Protein AF-A0A6B2XKG4-F1 (afdb_monomer)

Foldseek 3Di:
DPDDLVNDDPLRVLVVVVCVQPVVVDLEGEEEASCPPHDPVSSVVSQVVLVVNVVVNRHYHYDHPDLVSCLSRPQKDFDDDPNDGPDIDGSVVVVVVCVVVPVCPDDDDDDDPPPDCPVVQVVVVVVVDDPPPDDDDDDDD

Nearest PDB structures (foldseek):
  4p33-assembly1_A  TM=8.852E-01  e=6.443E-07  Escherichia coli K-12
  1vpl-assembly1_A-2  TM=9.707E-01  e=9.120E-06  Thermotoga maritima MSB8
  5x40-assembly1_B  TM=6.858E-01  e=2.444E-07  Rhodobacter capsulatus
  7nnu-assembly1_B  TM=7.384E-01  e=8.901E-07  Lactobacillus delbrueckii subsp. bulgaricus ATCC 11842 = JCM 1002
  8dne-assembly1_C  TM=7.234E-01  e=3.544E-05  Aquifex aeolicus VF5

pLDDT: mean 78.23, std 16.26, range [31.75, 95.81]

Radius of gyration: 22.34 Å; Cα contacts (8 Å, |Δi|>4): 92; chains: 1; bounding box: 54×32×61 Å

Structure (mmCIF, N/CA/C/O backbone):
data_AF-A0A6B2XKG4-F1
#
_entry.id   AF-A0A6B2XKG4-F1
#
loop_
_atom_site.group_PDB
_atom_site.id
_atom_site.type_symbol
_atom_site.label_atom_id
_atom_site.label_alt_id
_atom_site.label_comp_id
_atom_site.label_asym_id
_atom_site.label_entity_id
_atom_site.label_seq_id
_atom_site.pdbx_PDB_ins_code
_atom_site.Cartn_x
_atom_site.Cartn_y
_atom_site.Cartn_z
_atom_site.occupancy
_atom_site.B_iso_or_equiv
_atom_site.auth_seq_id
_atom_site.auth_comp_id
_atom_site.auth_asym_id
_atom_site.auth_atom_id
_atom_site.pdbx_PDB_model_num
ATOM 1 N N . ALA A 1 1 ? -6.536 6.468 30.183 1.00 60.00 1 ALA A N 1
ATOM 2 C CA . ALA A 1 1 ? -5.576 7.458 29.639 1.00 60.00 1 ALA A CA 1
ATOM 3 C C . ALA A 1 1 ? -6.348 8.606 28.973 1.00 60.00 1 ALA A C 1
ATOM 5 O O . ALA A 1 1 ? -7.325 8.313 28.302 1.00 60.00 1 ALA A O 1
ATOM 6 N N . ARG A 1 2 ? -5.979 9.888 29.172 1.00 76.25 2 ARG A N 1
ATOM 7 C CA . ARG A 1 2 ? -6.662 11.081 28.588 1.00 76.25 2 ARG A CA 1
ATOM 8 C C . ARG A 1 2 ? -5.820 11.788 27.507 1.00 76.25 2 ARG A C 1
ATOM 10 O O . ARG A 1 2 ? -5.858 13.011 27.379 1.00 76.25 2 ARG A O 1
ATOM 17 N N . THR A 1 3 ? -5.012 11.040 26.760 1.00 80.25 3 THR A N 1
ATOM 18 C CA . THR A 1 3 ? -4.190 11.608 25.682 1.00 80.25 3 THR A CA 1
ATOM 19 C C . THR A 1 3 ? -5.071 11.916 24.477 1.00 80.25 3 THR A C 1
ATOM 21 O O . THR A 1 3 ? -5.738 11.032 23.952 1.00 80.25 3 THR A O 1
ATOM 24 N N . THR A 1 4 ? -5.095 13.176 24.046 1.00 86.38 4 THR A N 1
ATOM 25 C CA . THR A 1 4 ? -5.837 13.601 22.855 1.00 86.38 4 THR A CA 1
ATOM 26 C C . THR A 1 4 ? -5.051 13.265 21.587 1.00 86.38 4 THR A C 1
ATOM 28 O O . THR A 1 4 ? -3.823 13.293 21.598 1.00 86.38 4 THR A O 1
ATOM 31 N N . VAL A 1 5 ? -5.740 13.008 20.468 1.00 83.31 5 VAL A N 1
ATOM 32 C CA . VAL A 1 5 ? -5.111 12.653 19.173 1.00 83.31 5 VAL A CA 1
ATOM 33 C C . VAL A 1 5 ? -4.064 13.688 18.729 1.00 83.31 5 VAL A C 1
ATOM 35 O O . VAL A 1 5 ? -3.013 13.340 18.196 1.00 83.31 5 VAL A O 1
ATOM 38 N N . ARG A 1 6 ? -4.294 14.973 19.033 1.00 84.31 6 ARG A N 1
ATOM 39 C CA . ARG A 1 6 ? -3.342 16.069 18.772 1.00 84.31 6 ARG A CA 1
ATOM 40 C C . ARG A 1 6 ? -1.982 15.894 19.457 1.00 84.31 6 ARG A C 1
ATOM 42 O O . ARG A 1 6 ? -0.998 16.429 18.965 1.00 84.31 6 ARG A O 1
ATOM 49 N N . ARG A 1 7 ? -1.923 15.170 20.577 1.00 88.19 7 ARG A N 1
ATOM 50 C CA . ARG A 1 7 ? -0.703 14.941 21.369 1.00 88.19 7 ARG A CA 1
ATOM 51 C C . ARG A 1 7 ? 0.057 13.672 20.984 1.00 88.19 7 ARG A C 1
ATOM 53 O O . ARG A 1 7 ? 1.102 13.408 21.566 1.00 88.19 7 ARG A O 1
ATOM 60 N N . LEU A 1 8 ? -0.468 12.885 20.051 1.00 84.06 8 LEU A N 1
ATOM 61 C CA . LEU A 1 8 ? 0.208 11.696 19.543 1.00 84.06 8 LEU A CA 1
ATOM 62 C C . LEU A 1 8 ? 1.372 12.091 18.615 1.00 84.06 8 LEU A C 1
ATOM 64 O O . LEU A 1 8 ? 1.350 13.164 18.013 1.00 84.06 8 LEU A O 1
ATOM 68 N N . SER A 1 9 ? 2.394 11.248 18.479 1.00 81.44 9 SER A N 1
ATOM 69 C CA . SER A 1 9 ? 3.378 11.387 17.395 1.00 81.44 9 SER A CA 1
ATOM 70 C C . SER A 1 9 ? 2.728 11.109 16.030 1.00 81.44 9 SER A C 1
ATOM 72 O O . SER A 1 9 ? 1.609 10.597 15.968 1.00 81.44 9 SER A O 1
ATOM 74 N N . GLY A 1 10 ? 3.415 11.425 14.925 1.00 75.75 10 GLY A N 1
ATOM 75 C CA . GLY A 1 10 ? 2.938 11.085 13.574 1.00 75.75 10 GLY A CA 1
ATOM 76 C C . GLY A 1 10 ? 2.596 9.598 13.448 1.00 75.75 10 GLY A C 1
ATOM 77 O O . GLY A 1 10 ? 1.447 9.253 13.188 1.00 75.75 10 GLY A O 1
ATOM 78 N N . GLY A 1 11 ? 3.545 8.721 13.792 1.00 72.50 11 GLY A N 1
ATOM 79 C CA . GLY A 1 11 ? 3.323 7.272 13.766 1.00 72.50 11 GLY A CA 1
ATOM 80 C C . GLY A 1 11 ? 2.241 6.776 14.734 1.00 72.50 11 GLY A C 1
ATOM 81 O O . GLY A 1 11 ? 1.529 5.828 14.423 1.00 72.50 11 GLY A O 1
ATOM 82 N N . GLN A 1 12 ? 2.047 7.422 15.891 1.00 81.31 12 GLN A N 1
ATOM 83 C CA . GLN A 1 12 ? 0.942 7.073 16.795 1.00 81.31 12 GLN A CA 1
ATOM 84 C C . GLN A 1 12 ? -0.429 7.468 16.230 1.00 81.31 12 GLN A C 1
ATOM 86 O O . GLN A 1 12 ? -1.387 6.718 16.404 1.00 81.31 12 GLN A O 1
ATOM 91 N N . ARG A 1 13 ? -0.538 8.624 15.559 1.00 81.00 13 ARG A N 1
ATOM 92 C CA . ARG A 1 13 ? -1.770 9.014 14.853 1.00 81.00 13 ARG A CA 1
ATOM 93 C C . ARG A 1 13 ? -2.080 8.047 13.719 1.00 81.00 13 ARG A C 1
ATOM 95 O O . ARG A 1 13 ? -3.230 7.649 13.599 1.00 81.00 13 ARG A O 1
ATOM 102 N N . GLN A 1 14 ? -1.062 7.634 12.966 1.00 73.44 14 GLN A N 1
ATOM 103 C CA . GLN A 1 14 ? -1.212 6.675 11.873 1.00 73.44 14 GLN A CA 1
ATOM 104 C C . GLN A 1 14 ? -1.707 5.318 12.381 1.00 73.44 14 GLN A C 1
ATOM 106 O O . GLN A 1 14 ? -2.712 4.810 11.898 1.00 73.44 14 GLN A O 1
ATOM 111 N N . ARG A 1 15 ? -1.077 4.769 13.431 1.00 76.38 15 ARG A N 1
ATOM 112 C CA . ARG A 1 15 ? -1.535 3.517 14.056 1.00 76.38 15 ARG A CA 1
ATOM 113 C C . ARG A 1 15 ? -2.960 3.618 14.587 1.00 76.38 15 ARG A C 1
ATOM 115 O O . ARG A 1 15 ? -3.713 2.663 14.466 1.00 76.38 15 ARG A O 1
ATOM 122 N N . LEU A 1 16 ? -3.344 4.762 15.157 1.00 84.19 16 LEU A N 1
ATOM 123 C CA . LEU A 1 16 ? -4.722 4.987 15.593 1.00 84.19 16 LEU A CA 1
ATOM 124 C C . LEU A 1 16 ? -5.696 5.054 14.408 1.00 84.19 16 LEU A C 1
ATOM 126 O O . LEU A 1 16 ? -6.784 4.496 14.504 1.00 84.19 16 LEU A O 1
ATOM 130 N N . ALA A 1 17 ? -5.323 5.723 13.316 1.00 80.69 17 ALA A N 1
ATOM 131 C CA . ALA A 1 17 ? -6.137 5.802 12.105 1.00 80.69 17 ALA A CA 1
ATOM 132 C C . ALA A 1 17 ? -6.337 4.415 11.481 1.00 80.69 17 ALA A C 1
ATOM 134 O O . ALA A 1 17 ? -7.465 4.041 11.174 1.00 80.69 17 ALA A O 1
ATOM 135 N N . LEU A 1 18 ? -5.269 3.621 11.393 1.00 76.56 18 LEU A N 1
ATOM 136 C CA . LEU A 1 18 ? -5.330 2.253 10.889 1.00 76.56 18 LEU A CA 1
ATOM 137 C C . LEU A 1 18 ? -6.139 1.347 11.825 1.00 76.56 18 LEU A C 1
ATOM 139 O O . LEU A 1 18 ? -7.039 0.658 11.362 1.00 76.56 18 LEU A O 1
ATOM 143 N N . ALA A 1 19 ? -5.930 1.435 13.144 1.00 82.25 19 ALA A N 1
ATOM 144 C CA . ALA A 1 19 ? -6.755 0.735 14.131 1.00 82.25 19 ALA A CA 1
ATOM 145 C C . ALA A 1 19 ? -8.246 1.090 13.991 1.00 82.25 19 ALA A C 1
ATOM 147 O O . ALA A 1 19 ? -9.104 0.216 14.079 1.00 82.25 19 ALA A O 1
ATOM 148 N N . ALA A 1 20 ? -8.564 2.362 13.738 1.00 84.56 20 ALA A N 1
ATOM 149 C CA . ALA A 1 20 ? -9.933 2.804 13.498 1.00 84.56 20 ALA A CA 1
ATOM 150 C C . ALA A 1 20 ? -10.506 2.266 12.176 1.00 84.56 20 ALA A C 1
ATOM 152 O O . ALA A 1 20 ? -11.694 1.964 12.125 1.00 84.56 20 ALA A O 1
ATOM 153 N N . ALA A 1 21 ? -9.682 2.109 11.136 1.00 79.00 21 ALA A N 1
ATOM 154 C CA . ALA A 1 21 ? -10.098 1.515 9.866 1.00 79.00 21 ALA A CA 1
ATOM 155 C C . ALA A 1 21 ? -10.419 0.014 9.999 1.00 79.00 21 ALA A C 1
ATOM 157 O O . ALA A 1 21 ? -11.322 -0.478 9.329 1.00 79.00 21 ALA A O 1
ATOM 158 N N . ILE A 1 22 ? -9.728 -0.702 10.892 1.00 79.44 22 ILE A N 1
ATOM 159 C CA . ILE A 1 22 ? -9.827 -2.170 11.007 1.00 79.44 22 ILE A CA 1
ATOM 160 C C . ILE A 1 22 ? -10.692 -2.657 12.174 1.00 79.44 22 ILE A C 1
ATOM 162 O O . ILE A 1 22 ? -11.067 -3.826 12.202 1.00 79.44 22 ILE A O 1
ATOM 166 N N . VAL A 1 23 ? -11.057 -1.789 13.127 1.00 85.31 23 VAL A N 1
ATOM 167 C CA . VAL A 1 23 ? -11.835 -2.173 14.327 1.00 85.31 23 VAL A CA 1
ATOM 168 C C . VAL A 1 23 ? -13.165 -2.860 13.990 1.00 85.31 23 VAL A C 1
ATOM 170 O O . VAL A 1 23 ? -13.651 -3.684 14.760 1.00 85.31 23 VAL A O 1
ATOM 173 N N . GLY A 1 24 ? -13.744 -2.544 12.829 1.00 84.94 24 GLY A N 1
ATOM 174 C CA . GLY A 1 24 ? -14.980 -3.148 12.333 1.00 84.94 24 GLY A CA 1
ATOM 175 C C . GLY A 1 24 ? -14.816 -4.528 11.692 1.00 84.94 24 GLY A C 1
ATOM 176 O O . GLY A 1 24 ? -15.815 -5.076 11.243 1.00 84.94 24 GLY A O 1
ATOM 177 N N . ARG A 1 25 ? -13.592 -5.076 11.633 1.00 83.50 25 ARG A N 1
ATOM 178 C CA . ARG A 1 25 ? -13.231 -6.293 10.877 1.00 83.50 25 ARG A CA 1
ATOM 179 C C . ARG A 1 25 ? -13.757 -6.253 9.434 1.00 83.50 25 ARG A C 1
ATOM 181 O O . ARG A 1 25 ? -14.552 -7.108 9.047 1.00 83.50 25 ARG A O 1
ATOM 188 N N . PRO A 1 26 ? -13.389 -5.217 8.664 1.00 88.81 26 PRO A N 1
ATOM 189 C CA . PRO A 1 26 ? -13.872 -5.066 7.300 1.00 88.81 26 PRO A CA 1
ATOM 190 C C . PRO A 1 26 ? -13.355 -6.193 6.400 1.00 88.81 26 PRO A C 1
ATOM 192 O O . PRO A 1 26 ? -12.248 -6.688 6.588 1.00 88.81 26 PRO A O 1
ATOM 195 N N . GLU A 1 27 ? -14.135 -6.543 5.380 1.00 92.75 27 GLU A N 1
ATOM 196 C CA . GLU A 1 27 ? -13.689 -7.460 4.323 1.00 92.75 27 GLU A CA 1
ATOM 197 C C . GLU A 1 27 ? -12.661 -6.796 3.395 1.00 92.75 27 GLU A C 1
ATOM 199 O O . GLU A 1 27 ? -11.807 -7.481 2.838 1.00 92.75 27 GLU A O 1
ATOM 204 N N . VAL A 1 28 ? -12.727 -5.464 3.239 1.00 93.75 28 VAL A N 1
ATOM 205 C CA . VAL A 1 28 ? -11.815 -4.674 2.399 1.00 93.75 28 VAL A CA 1
ATOM 206 C C . VAL A 1 28 ? -11.421 -3.362 3.081 1.00 93.75 28 VAL A C 1
ATOM 208 O O . VAL A 1 28 ? -12.275 -2.664 3.631 1.00 93.75 28 VAL A O 1
ATOM 211 N N . VAL A 1 29 ? -10.141 -2.994 3.002 1.00 92.75 29 VAL A N 1
ATOM 212 C CA . VAL A 1 29 ? -9.582 -1.743 3.537 1.00 92.75 29 VAL A CA 1
ATOM 213 C C . VAL A 1 29 ? -8.889 -0.945 2.434 1.00 92.75 29 VAL A C 1
ATOM 215 O O . VAL A 1 29 ? -8.101 -1.490 1.665 1.00 92.75 29 VAL A O 1
ATOM 218 N N . PHE A 1 30 ? -9.158 0.363 2.397 1.00 92.44 30 PHE A N 1
ATOM 219 C CA . PHE A 1 30 ? -8.496 1.321 1.511 1.00 92.44 30 PHE A CA 1
ATOM 220 C C . PHE A 1 30 ? -7.500 2.165 2.306 1.00 92.44 30 PHE A C 1
ATOM 222 O O . PHE A 1 30 ? -7.880 2.799 3.294 1.00 92.44 30 PHE A O 1
ATOM 229 N N . LEU A 1 31 ? -6.242 2.175 1.877 1.00 91.62 31 LEU A N 1
ATOM 230 C CA . LEU A 1 31 ? -5.147 2.890 2.523 1.00 91.62 31 LEU A CA 1
ATOM 231 C C . LEU A 1 31 ? -4.536 3.887 1.544 1.00 91.62 31 LEU A C 1
ATOM 233 O O . LEU A 1 31 ? -3.869 3.489 0.595 1.00 91.62 31 LEU A O 1
ATOM 237 N N . ASP A 1 32 ? -4.760 5.177 1.780 1.00 91.06 32 ASP A N 1
ATOM 238 C CA . ASP A 1 32 ? -4.160 6.224 0.956 1.00 91.06 32 ASP A CA 1
ATOM 239 C C . ASP A 1 32 ? -2.805 6.642 1.536 1.00 91.06 32 ASP A C 1
ATOM 241 O O . ASP A 1 32 ? -2.762 7.220 2.625 1.00 91.06 32 ASP A O 1
ATOM 245 N N . GLU A 1 33 ? -1.712 6.303 0.848 1.00 90.38 33 GLU A N 1
ATOM 246 C CA . GLU A 1 33 ? -0.334 6.657 1.222 1.00 90.38 33 GLU A CA 1
ATOM 247 C C . GLU A 1 33 ? -0.005 6.370 2.709 1.00 90.38 33 GLU A C 1
ATOM 249 O O . GLU A 1 33 ? 0.406 7.262 3.467 1.00 90.38 33 GLU A O 1
ATOM 254 N N . PRO A 1 34 ? -0.192 5.120 3.188 1.00 86.75 34 PRO A N 1
ATOM 255 C CA . PRO A 1 34 ? -0.225 4.817 4.617 1.00 86.75 34 PRO A CA 1
ATOM 256 C C . PRO A 1 34 ? 1.127 4.966 5.324 1.00 86.75 34 PRO A C 1
ATOM 258 O O . PRO A 1 34 ? 1.152 5.022 6.556 1.00 86.75 34 PRO A O 1
ATOM 261 N N . SER A 1 35 ? 2.232 5.032 4.579 1.00 86.75 35 SER A N 1
ATOM 262 C CA . SER A 1 35 ? 3.584 5.212 5.111 1.00 86.75 35 SER A CA 1
ATOM 263 C C . SER A 1 35 ? 4.207 6.586 4.803 1.00 86.75 35 SER A C 1
ATOM 265 O O . SER A 1 35 ? 5.369 6.842 5.153 1.00 86.75 35 SER A O 1
ATOM 267 N N . ALA A 1 36 ? 3.451 7.500 4.179 1.00 85.12 36 ALA A N 1
ATOM 268 C CA . ALA A 1 36 ? 3.968 8.790 3.735 1.00 85.12 36 ALA A CA 1
ATOM 269 C C . ALA A 1 36 ? 4.403 9.692 4.903 1.00 85.12 36 ALA A C 1
ATOM 271 O O . ALA A 1 36 ? 3.721 9.844 5.918 1.00 85.12 36 ALA A O 1
ATOM 272 N N . GLY A 1 37 ? 5.577 10.316 4.753 1.00 80.31 37 GLY A N 1
ATOM 273 C CA . GLY A 1 37 ? 6.147 11.223 5.757 1.00 80.31 37 GLY A CA 1
ATOM 274 C C . GLY A 1 37 ? 6.598 10.546 7.059 1.00 80.31 37 GLY A C 1
ATOM 275 O O . GLY A 1 37 ? 6.893 11.241 8.034 1.00 80.31 37 GLY A O 1
ATOM 276 N N . MET A 1 38 ? 6.644 9.211 7.096 1.00 83.62 38 MET A N 1
ATOM 277 C CA . MET A 1 38 ? 7.117 8.436 8.243 1.00 83.62 38 MET A CA 1
ATOM 278 C C . MET A 1 38 ? 8.622 8.172 8.145 1.00 83.62 38 MET A C 1
ATOM 280 O O . MET A 1 38 ? 9.176 8.007 7.058 1.00 83.62 38 MET A O 1
ATOM 284 N N . ASP A 1 39 ? 9.286 8.115 9.299 1.00 85.06 39 ASP A N 1
ATOM 285 C CA . ASP A 1 39 ? 10.652 7.605 9.392 1.00 85.06 39 ASP A CA 1
ATOM 286 C C . ASP A 1 39 ? 10.695 6.091 9.076 1.00 85.06 39 ASP A C 1
ATOM 288 O O . ASP A 1 39 ? 9.659 5.418 9.171 1.00 85.06 39 ASP A O 1
ATOM 292 N N . PRO A 1 40 ? 11.870 5.525 8.735 1.00 83.75 40 PRO A N 1
ATOM 293 C CA . PRO A 1 40 ? 11.983 4.118 8.344 1.00 83.75 40 PRO A CA 1
ATOM 294 C C . PRO A 1 40 ? 11.407 3.132 9.369 1.00 83.75 40 PRO A C 1
ATOM 296 O O . PRO A 1 40 ? 10.710 2.191 8.997 1.00 83.75 40 PRO A O 1
ATOM 299 N N . GLN A 1 41 ? 11.630 3.360 10.668 1.00 83.62 41 GLN A N 1
ATOM 300 C CA . GLN A 1 41 ? 11.129 2.468 11.716 1.00 83.62 41 GLN A CA 1
ATOM 301 C C . GLN A 1 41 ? 9.598 2.500 11.780 1.00 83.62 41 GLN A C 1
ATOM 303 O O . GLN A 1 41 ? 8.945 1.463 11.913 1.00 83.62 41 GLN A O 1
ATOM 308 N N . SER A 1 42 ? 9.014 3.691 11.677 1.00 81.12 42 SER A N 1
ATOM 309 C CA . SER A 1 42 ? 7.565 3.857 11.660 1.00 81.12 42 SER A CA 1
ATOM 310 C C . SER A 1 42 ? 6.922 3.234 10.411 1.00 81.12 42 SER A C 1
ATOM 312 O O . SER A 1 42 ? 5.850 2.644 10.540 1.00 81.12 42 SER A O 1
ATOM 314 N N . ARG A 1 43 ? 7.575 3.306 9.241 1.00 86.69 43 ARG A N 1
ATOM 315 C CA . ARG A 1 43 ? 7.121 2.643 8.004 1.00 86.69 43 ARG A CA 1
ATOM 316 C C . ARG A 1 43 ? 7.023 1.130 8.176 1.00 86.69 43 ARG A C 1
ATOM 318 O O . ARG A 1 43 ? 5.967 0.568 7.906 1.00 86.69 43 ARG A O 1
ATOM 325 N N . HIS A 1 44 ? 8.060 0.493 8.721 1.00 87.06 44 HIS A N 1
ATOM 326 C CA . HIS A 1 44 ? 8.029 -0.948 8.990 1.00 87.06 44 HIS A CA 1
ATOM 327 C C . HIS A 1 44 ? 6.845 -1.355 9.875 1.00 87.06 44 HIS A C 1
ATOM 329 O O . HIS A 1 44 ? 6.198 -2.359 9.610 1.00 87.06 44 HIS A O 1
ATOM 335 N N . ALA A 1 45 ? 6.495 -0.552 10.883 1.00 83.12 45 ALA A N 1
ATOM 336 C CA . ALA A 1 45 ? 5.336 -0.850 11.725 1.00 83.12 45 ALA A CA 1
ATOM 337 C C . ALA A 1 45 ? 3.994 -0.796 10.966 1.00 83.12 45 ALA A C 1
ATOM 339 O O . ALA A 1 45 ? 3.057 -1.494 11.343 1.00 83.12 45 ALA A O 1
ATOM 340 N N . VAL A 1 46 ? 3.878 0.041 9.930 1.00 87.19 46 VAL A N 1
ATOM 341 C CA . VAL A 1 46 ? 2.698 0.062 9.048 1.00 87.19 46 VAL A CA 1
ATOM 342 C C . VAL A 1 46 ? 2.678 -1.182 8.168 1.00 87.19 46 VAL A C 1
ATOM 344 O O . VAL A 1 46 ? 1.633 -1.810 8.039 1.00 87.19 46 VAL A O 1
ATOM 347 N N . TRP A 1 47 ? 3.829 -1.560 7.616 1.00 91.56 47 TRP A N 1
ATOM 348 C CA . TRP A 1 47 ? 3.964 -2.725 6.746 1.00 91.56 47 TRP A CA 1
ATOM 349 C C . TRP A 1 47 ? 3.599 -4.019 7.469 1.00 91.56 47 TRP A C 1
ATOM 351 O O . TRP A 1 47 ? 2.785 -4.785 6.962 1.00 91.56 47 TRP A O 1
ATOM 361 N N . GLU A 1 48 ? 4.103 -4.219 8.690 1.00 89.00 48 GLU A N 1
ATOM 362 C CA . GLU A 1 48 ? 3.739 -5.378 9.514 1.00 89.00 48 GLU A CA 1
ATOM 363 C C . GLU A 1 48 ? 2.227 -5.458 9.751 1.00 89.00 48 GLU A C 1
ATOM 365 O O . GLU A 1 48 ? 1.628 -6.517 9.588 1.00 89.00 48 GLU A O 1
ATOM 370 N N . LEU A 1 49 ? 1.573 -4.329 10.030 1.00 85.75 49 LEU A N 1
ATOM 371 C CA . LEU A 1 49 ? 0.126 -4.308 10.231 1.00 85.75 49 LEU A CA 1
ATOM 372 C C . LEU A 1 49 ? -0.648 -4.623 8.941 1.00 85.75 49 LEU A C 1
ATOM 374 O O . LEU A 1 49 ? -1.648 -5.335 8.979 1.00 85.75 49 LEU A O 1
ATOM 378 N N . VAL A 1 50 ? -0.187 -4.141 7.785 1.00 90.81 50 VAL A N 1
ATOM 379 C CA . VAL A 1 50 ? -0.770 -4.512 6.483 1.00 90.81 50 VAL A CA 1
ATOM 380 C C . VAL A 1 50 ? -0.621 -6.017 6.233 1.00 90.81 50 VAL A C 1
ATOM 382 O O . VAL A 1 50 ? -1.579 -6.662 5.803 1.00 90.81 50 VAL A O 1
ATOM 385 N N . ARG A 1 51 ? 0.540 -6.602 6.556 1.00 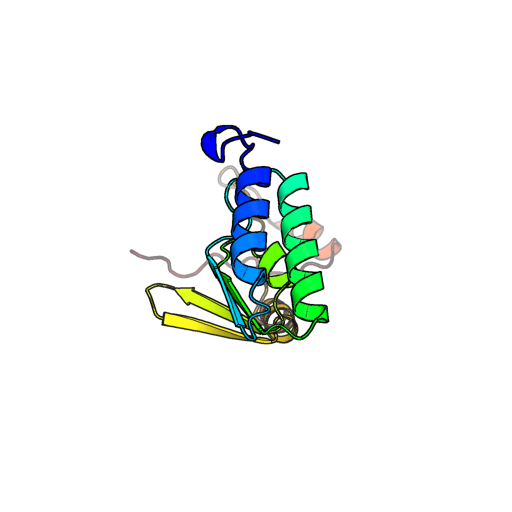91.56 51 ARG A N 1
ATOM 386 C CA . ARG A 1 51 ? 0.772 -8.051 6.446 1.00 91.56 51 ARG A CA 1
ATOM 387 C C . ARG A 1 51 ? -0.148 -8.853 7.364 1.00 91.56 51 ARG A C 1
ATOM 389 O O . ARG A 1 51 ? -0.704 -9.853 6.915 1.00 91.56 51 ARG A O 1
ATOM 396 N N . GLU A 1 52 ? -0.328 -8.421 8.611 1.00 88.62 52 GLU A N 1
ATOM 397 C CA . GLU A 1 52 ? -1.244 -9.054 9.569 1.00 88.62 52 GLU A CA 1
ATOM 398 C C . GLU A 1 52 ? -2.683 -9.060 9.035 1.00 88.62 52 GLU A C 1
ATOM 400 O O . GLU A 1 52 ? -3.316 -10.112 8.975 1.00 88.62 52 GLU A O 1
ATOM 405 N N . LEU A 1 53 ? -3.172 -7.917 8.544 1.00 87.94 53 LEU A N 1
ATOM 406 C CA . LEU A 1 53 ? -4.516 -7.805 7.966 1.00 87.94 53 LEU A CA 1
ATOM 407 C C . LEU A 1 53 ? -4.706 -8.717 6.753 1.00 87.94 53 LEU A C 1
ATOM 409 O O . LEU A 1 53 ? -5.717 -9.415 6.647 1.00 87.94 53 LEU A O 1
ATOM 413 N N . ARG A 1 54 ? -3.715 -8.754 5.858 1.00 91.19 54 ARG A N 1
ATOM 414 C CA . ARG A 1 54 ? -3.718 -9.660 4.705 1.00 91.19 54 ARG A CA 1
ATOM 415 C C . ARG A 1 54 ? -3.765 -11.122 5.155 1.00 91.19 54 ARG A C 1
ATOM 417 O O . ARG A 1 54 ? -4.519 -11.907 4.587 1.00 91.19 54 ARG A O 1
ATOM 424 N N . ALA A 1 55 ? -2.996 -11.494 6.180 1.00 91.06 55 ALA A N 1
ATOM 425 C CA . ALA A 1 55 ? -2.988 -12.851 6.729 1.00 91.06 55 ALA A CA 1
ATOM 426 C C . ALA A 1 55 ? -4.328 -13.241 7.379 1.00 91.06 55 ALA A C 1
ATOM 428 O O . ALA A 1 55 ? -4.707 -14.411 7.350 1.00 91.06 55 ALA A O 1
ATOM 429 N N . GLU A 1 56 ? -5.072 -12.269 7.910 1.00 89.56 56 GLU A N 1
ATOM 430 C CA . GLU A 1 56 ? -6.443 -12.455 8.403 1.00 89.56 56 GLU A CA 1
ATOM 431 C C . GLU A 1 56 ? -7.495 -12.568 7.281 1.00 89.56 56 GLU A C 1
ATOM 433 O O . GLU A 1 56 ? -8.669 -12.809 7.564 1.00 89.56 56 GLU A O 1
ATOM 438 N N . GLY A 1 57 ? -7.092 -12.447 6.011 1.00 90.75 57 GLY A N 1
ATOM 439 C CA . GLY A 1 57 ? -7.970 -12.570 4.845 1.00 90.75 57 GLY A CA 1
ATOM 440 C C . GLY A 1 57 ? -8.667 -11.271 4.440 1.00 90.75 57 GLY A C 1
ATOM 441 O O . GLY A 1 57 ? -9.607 -11.310 3.648 1.00 90.75 57 GLY A O 1
ATOM 442 N N . VAL A 1 58 ? -8.225 -10.126 4.968 1.00 92.69 58 VAL A N 1
ATOM 443 C CA . VAL A 1 58 ? -8.746 -8.809 4.583 1.00 92.69 58 VAL A CA 1
ATOM 444 C C . VAL A 1 58 ? -8.196 -8.428 3.208 1.00 92.69 58 VAL A C 1
ATOM 446 O O . VAL A 1 58 ? -6.987 -8.478 2.979 1.00 92.69 58 VAL A O 1
ATOM 449 N N . GLY A 1 59 ? -9.070 -8.011 2.292 1.00 94.69 59 GLY A N 1
ATOM 450 C CA . GLY A 1 59 ? -8.670 -7.413 1.020 1.00 94.69 59 GLY A CA 1
ATOM 451 C C . GLY A 1 59 ? -8.113 -6.007 1.234 1.00 94.69 59 GLY A C 1
ATOM 452 O O . GLY A 1 59 ? -8.710 -5.200 1.943 1.00 94.69 59 GLY A O 1
ATOM 453 N N . ILE A 1 60 ? -6.974 -5.680 0.631 1.00 95.00 60 ILE A N 1
ATOM 454 C CA . ILE A 1 60 ? -6.314 -4.388 0.856 1.00 95.00 60 ILE A CA 1
ATOM 455 C C . ILE A 1 60 ? -6.086 -3.704 -0.484 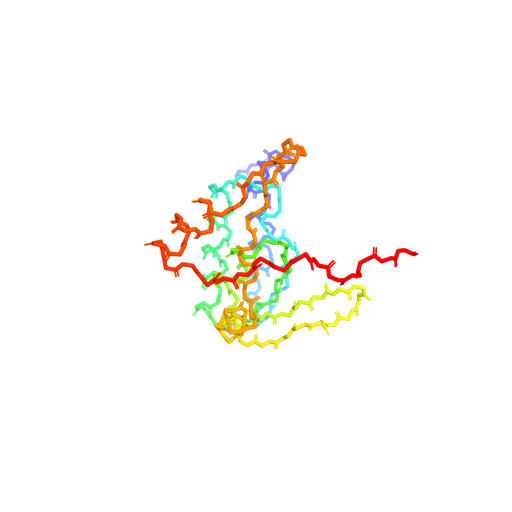1.00 95.00 60 ILE A C 1
ATOM 457 O O . ILE A 1 60 ? -5.503 -4.283 -1.396 1.00 95.00 60 ILE A O 1
ATOM 461 N N . VAL A 1 61 ? -6.535 -2.456 -0.586 1.00 95.81 61 VAL A N 1
ATOM 462 C CA . VAL A 1 61 ? -6.197 -1.551 -1.684 1.00 95.81 61 VAL A CA 1
ATOM 463 C C . VAL A 1 61 ? -5.386 -0.418 -1.086 1.00 95.81 61 VAL A C 1
ATOM 465 O O . VAL A 1 61 ? -5.902 0.350 -0.276 1.00 95.81 61 VAL A O 1
ATOM 468 N N . LEU A 1 62 ? -4.116 -0.321 -1.465 1.00 94.69 62 LEU A N 1
ATOM 469 C CA . LEU A 1 62 ? -3.230 0.736 -0.996 1.00 94.69 62 LEU A CA 1
ATOM 470 C C . LEU A 1 62 ? -2.697 1.556 -2.168 1.00 94.69 62 LEU A C 1
ATOM 472 O O . LEU A 1 62 ? -2.448 1.015 -3.245 1.00 94.69 62 LEU A O 1
ATOM 476 N N . THR A 1 63 ? -2.524 2.853 -1.950 1.00 95.00 63 THR A N 1
ATOM 477 C CA . THR A 1 63 ? -1.776 3.735 -2.848 1.00 95.00 63 THR A CA 1
ATOM 478 C C . THR A 1 63 ? -0.418 4.019 -2.222 1.00 95.00 63 THR A C 1
ATOM 480 O O . THR A 1 63 ? -0.297 4.217 -1.012 1.00 95.00 63 THR A O 1
ATOM 483 N N . THR A 1 64 ? 0.618 3.991 -3.048 1.00 93.75 64 THR A N 1
ATOM 484 C CA . THR A 1 64 ? 1.971 4.355 -2.645 1.00 93.75 64 THR A CA 1
ATOM 485 C C . THR A 1 64 ? 2.742 4.840 -3.861 1.00 93.75 64 THR A C 1
ATOM 487 O O . THR A 1 64 ? 2.541 4.360 -4.979 1.00 93.75 64 THR A O 1
ATOM 490 N N . HIS A 1 65 ? 3.648 5.779 -3.632 1.00 91.06 65 HIS A N 1
ATOM 491 C CA . HIS A 1 65 ? 4.681 6.181 -4.583 1.00 91.06 65 HIS A CA 1
ATOM 492 C C . HIS A 1 65 ? 6.029 5.499 -4.292 1.00 91.06 65 HIS A C 1
ATOM 494 O O . HIS A 1 65 ? 7.013 5.756 -4.986 1.00 91.06 65 HIS A O 1
ATOM 500 N N . LEU A 1 66 ? 6.099 4.651 -3.259 1.00 89.06 66 LEU A N 1
ATOM 501 C CA . LEU A 1 66 ? 7.297 3.915 -2.873 1.00 89.06 66 LEU A CA 1
ATOM 502 C C . LEU A 1 66 ? 7.274 2.523 -3.508 1.00 89.06 66 LEU A C 1
ATOM 504 O O . LEU A 1 66 ? 6.460 1.677 -3.143 1.00 89.06 66 LEU A O 1
ATOM 508 N N . MET A 1 67 ? 8.199 2.271 -4.434 1.00 87.31 67 MET A N 1
ATOM 509 C CA . MET A 1 67 ? 8.266 0.984 -5.135 1.00 87.31 67 MET A CA 1
ATOM 510 C C . MET A 1 67 ? 8.572 -0.177 -4.186 1.00 87.31 67 MET A C 1
ATOM 512 O O . MET A 1 67 ? 7.925 -1.210 -4.299 1.00 87.31 67 MET A O 1
ATOM 516 N N . ASP A 1 68 ? 9.439 0.026 -3.188 1.00 88.81 68 ASP A N 1
ATOM 517 C CA . ASP A 1 68 ? 9.728 -0.984 -2.160 1.00 88.81 68 ASP A CA 1
ATOM 518 C C . ASP A 1 68 ? 8.461 -1.407 -1.387 1.00 88.81 68 ASP A C 1
ATOM 520 O O . ASP A 1 68 ? 8.327 -2.557 -0.988 1.00 88.81 68 ASP A O 1
ATOM 524 N N . GLU A 1 69 ? 7.512 -0.485 -1.172 1.00 90.56 69 GLU A N 1
ATOM 525 C CA . GLU A 1 69 ? 6.244 -0.787 -0.491 1.00 90.56 69 GLU A CA 1
ATOM 526 C C . GLU A 1 69 ? 5.316 -1.614 -1.380 1.00 90.56 69 GLU A C 1
ATOM 528 O O . GLU A 1 69 ? 4.693 -2.569 -0.915 1.00 90.56 69 GLU A O 1
ATOM 533 N N . ALA A 1 70 ? 5.237 -1.258 -2.663 1.00 92.19 70 ALA A N 1
ATOM 534 C CA . ALA A 1 70 ? 4.474 -2.016 -3.644 1.00 92.19 70 ALA A CA 1
ATOM 535 C C . ALA A 1 70 ? 5.051 -3.429 -3.829 1.00 92.19 70 ALA A C 1
ATOM 537 O O . ALA A 1 70 ? 4.293 -4.394 -3.850 1.00 92.19 70 ALA A O 1
ATOM 538 N N . GLU A 1 71 ? 6.375 -3.558 -3.907 1.00 90.81 71 GLU A N 1
ATOM 539 C CA . GLU A 1 71 ? 7.069 -4.843 -4.012 1.00 90.81 71 GLU A CA 1
ATOM 540 C C . GLU A 1 71 ? 6.794 -5.746 -2.803 1.00 90.81 71 GLU A C 1
ATOM 542 O O . GLU A 1 71 ? 6.518 -6.934 -2.960 1.00 90.81 71 GLU A O 1
ATOM 547 N N . ASP A 1 72 ? 6.841 -5.181 -1.598 1.00 91.69 72 ASP A N 1
ATOM 548 C CA . ASP A 1 72 ? 6.801 -5.958 -0.363 1.00 91.69 72 ASP A CA 1
ATOM 549 C C . ASP A 1 72 ? 5.382 -6.338 0.099 1.00 91.69 72 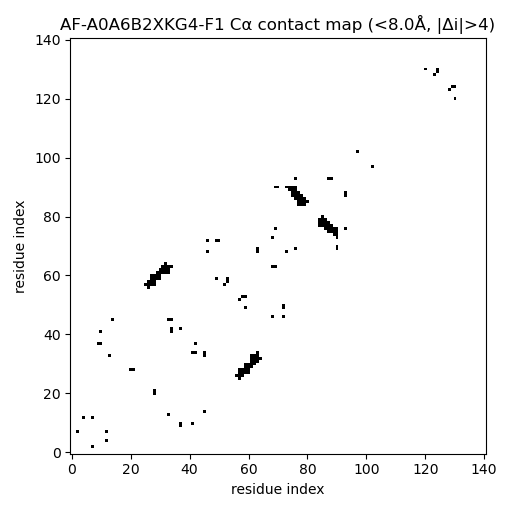ASP A C 1
ATOM 551 O O . ASP A 1 72 ? 5.181 -7.381 0.738 1.00 91.69 72 ASP A O 1
ATOM 555 N N . LEU A 1 73 ? 4.392 -5.488 -0.200 1.00 94.00 73 LEU A N 1
ATOM 556 C CA . LEU A 1 73 ? 3.025 -5.623 0.313 1.00 94.00 73 LEU A CA 1
ATOM 557 C C . LEU A 1 73 ? 2.001 -6.053 -0.738 1.00 94.00 73 LEU A C 1
ATOM 559 O O . LEU A 1 73 ? 0.975 -6.628 -0.365 1.00 94.00 73 LEU A O 1
ATOM 563 N N . ALA A 1 74 ? 2.221 -5.754 -2.021 1.00 95.31 74 ALA A N 1
ATOM 564 C CA . ALA A 1 74 ? 1.197 -5.956 -3.036 1.00 95.31 74 ALA A CA 1
ATOM 565 C C . ALA A 1 74 ? 1.272 -7.349 -3.666 1.00 95.31 74 ALA A C 1
ATOM 567 O O . ALA A 1 74 ? 2.331 -7.821 -4.077 1.00 95.31 74 ALA A O 1
ATOM 568 N N . ASP A 1 75 ? 0.109 -7.975 -3.840 1.00 94.94 75 ASP A N 1
ATOM 569 C CA . ASP A 1 75 ? -0.034 -9.151 -4.700 1.00 94.94 75 ASP A CA 1
ATOM 570 C C . ASP A 1 75 ? -0.110 -8.757 -6.184 1.00 94.94 75 ASP A C 1
ATOM 572 O O . ASP A 1 75 ? 0.352 -9.494 -7.058 1.00 94.94 75 ASP A O 1
ATOM 576 N N . HIS A 1 76 ? -0.737 -7.615 -6.478 1.00 95.69 76 HIS A N 1
ATOM 577 C CA . HIS A 1 76 ? -0.898 -7.035 -7.812 1.00 95.69 76 HIS A CA 1
ATOM 578 C C . HIS A 1 76 ? -0.629 -5.533 -7.749 1.00 95.69 76 HIS A C 1
ATOM 580 O O . HIS A 1 76 ? -1.071 -4.864 -6.814 1.00 95.69 76 HIS A O 1
ATOM 586 N N . VAL A 1 77 ? 0.021 -4.993 -8.777 1.00 95.75 77 VAL A N 1
ATOM 587 C CA . VAL A 1 77 ? 0.336 -3.564 -8.885 1.00 95.75 77 VAL A CA 1
ATOM 588 C C . VAL A 1 77 ? -0.362 -2.976 -10.103 1.00 95.75 77 VAL A C 1
ATOM 590 O O . VAL A 1 77 ? -0.445 -3.606 -11.156 1.00 95.75 77 VAL A O 1
ATOM 593 N N . TYR A 1 78 ? -0.854 -1.748 -9.947 1.00 95.00 78 TYR A N 1
ATOM 594 C CA . TYR A 1 78 ? -1.385 -0.916 -11.020 1.00 95.00 78 TYR A CA 1
ATOM 595 C C . TYR A 1 78 ? -0.600 0.392 -11.034 1.00 95.00 78 TYR A C 1
ATOM 597 O O . TYR A 1 78 ? -0.663 1.167 -10.081 1.00 95.00 78 TYR A O 1
ATOM 605 N N . VAL A 1 79 ? 0.132 0.644 -12.115 1.00 92.31 79 VAL A N 1
ATOM 606 C CA . VAL A 1 79 ? 0.876 1.890 -12.309 1.00 92.31 79 VAL A CA 1
ATOM 607 C C . VAL A 1 79 ? -0.020 2.869 -13.050 1.00 92.31 79 VAL A C 1
ATOM 609 O O . VAL A 1 79 ? -0.508 2.567 -14.142 1.00 92.31 79 VAL A O 1
ATOM 612 N N . VAL A 1 80 ? -0.241 4.040 -12.458 1.00 90.88 80 VAL A N 1
ATOM 613 C CA . VAL A 1 80 ? -1.121 5.077 -13.003 1.00 90.88 80 VAL A CA 1
ATOM 614 C C . VAL A 1 80 ? -0.306 6.310 -13.372 1.00 90.88 80 VAL A C 1
ATOM 616 O O . VAL A 1 80 ? 0.394 6.860 -12.529 1.00 90.88 80 VAL A O 1
ATOM 619 N N . ASP A 1 81 ? -0.459 6.779 -14.610 1.00 89.00 81 ASP A N 1
ATOM 620 C CA . ASP A 1 81 ? 0.061 8.065 -15.079 1.00 89.00 81 ASP A CA 1
ATOM 621 C C . ASP A 1 81 ? -1.036 8.835 -15.827 1.00 89.00 81 ASP A C 1
ATOM 623 O O . ASP A 1 81 ? -1.821 8.260 -16.584 1.00 89.00 81 ASP A O 1
ATOM 627 N N . GLN A 1 82 ? -1.145 10.140 -15.566 1.00 93.62 82 GLN A N 1
ATOM 628 C CA . GLN A 1 82 ? -2.176 11.026 -16.135 1.00 93.62 82 GLN A CA 1
ATOM 629 C C . GLN A 1 82 ? -3.610 10.451 -16.077 1.00 93.62 82 GLN A C 1
ATOM 631 O O . GLN A 1 82 ? -4.401 10.590 -17.014 1.00 93.62 82 GLN A O 1
ATOM 636 N N . GLY A 1 83 ? -3.951 9.774 -14.975 1.00 93.06 83 GLY A N 1
ATOM 637 C CA . GLY A 1 83 ? -5.271 9.168 -14.766 1.00 93.06 83 GLY A CA 1
ATOM 638 C C . GLY A 1 83 ? -5.539 7.904 -15.592 1.00 93.06 83 GLY A C 1
ATOM 639 O O . GLY A 1 83 ? -6.687 7.469 -15.678 1.00 93.06 83 GLY A O 1
ATOM 640 N N . LYS A 1 84 ? -4.510 7.310 -16.205 1.00 90.00 84 LYS A N 1
ATOM 641 C CA . LYS A 1 84 ? -4.600 6.064 -16.973 1.00 90.00 84 LYS A CA 1
ATOM 642 C C . LYS A 1 84 ? -3.680 5.008 -16.378 1.00 90.00 84 LYS A C 1
ATOM 644 O O . LYS A 1 84 ? -2.567 5.312 -15.967 1.00 90.00 84 LYS A O 1
ATOM 649 N N . VAL A 1 85 ? -4.138 3.760 -16.370 1.00 91.25 85 VAL A N 1
ATOM 650 C CA . VAL A 1 85 ? -3.291 2.615 -16.018 1.00 91.25 85 VAL A CA 1
ATOM 651 C C . VAL A 1 85 ? -2.332 2.360 -17.179 1.00 91.25 85 VAL A C 1
ATOM 653 O O . VAL A 1 85 ? -2.781 2.062 -18.286 1.00 91.25 85 VAL A O 1
ATOM 656 N N . ILE A 1 86 ? -1.033 2.507 -16.928 1.00 90.12 86 ILE A N 1
ATOM 657 C CA . ILE A 1 86 ? 0.034 2.300 -17.920 1.00 90.12 86 ILE A CA 1
ATOM 658 C C . ILE A 1 86 ? 0.705 0.928 -17.788 1.00 90.12 86 ILE A C 1
ATOM 660 O O . ILE A 1 86 ? 1.261 0.430 -18.760 1.00 90.12 86 ILE A O 1
ATOM 664 N N . ALA A 1 87 ? 0.607 0.297 -16.616 1.00 87.56 87 ALA A N 1
ATOM 665 C CA . ALA A 1 87 ? 1.034 -1.079 -16.380 1.00 87.56 87 ALA A CA 1
ATOM 666 C C . ALA A 1 87 ? 0.164 -1.716 -15.289 1.00 87.56 87 ALA A C 1
ATOM 668 O O . ALA A 1 87 ? -0.250 -1.035 -14.349 1.00 87.56 87 ALA A O 1
ATOM 669 N N . ALA A 1 88 ? -0.126 -3.010 -15.416 1.00 92.62 88 ALA A N 1
ATOM 670 C CA . ALA A 1 88 ? -0.867 -3.769 -14.415 1.00 92.62 88 ALA A CA 1
ATOM 671 C C . ALA A 1 88 ? -0.515 -5.255 -14.481 1.00 92.62 88 ALA A C 1
ATOM 673 O O . ALA A 1 88 ? -0.315 -5.793 -15.570 1.00 92.62 88 ALA A O 1
ATOM 674 N N . GLY A 1 89 ? -0.477 -5.920 -13.331 1.00 92.50 89 GLY A N 1
ATOM 675 C CA . GLY A 1 89 ? -0.155 -7.341 -13.254 1.00 92.50 89 GLY A CA 1
ATOM 676 C C . GLY A 1 89 ? 0.153 -7.795 -11.835 1.00 92.50 89 GLY A C 1
ATOM 677 O O . GLY A 1 89 ? 0.132 -6.993 -10.897 1.00 92.50 89 GLY A O 1
ATOM 678 N N . ALA A 1 90 ? 0.445 -9.087 -11.683 1.00 94.31 90 ALA A N 1
ATOM 679 C CA . ALA A 1 90 ? 1.021 -9.587 -10.445 1.00 94.31 90 ALA A CA 1
ATOM 680 C C . ALA A 1 90 ? 2.374 -8.903 -10.216 1.00 94.31 90 ALA A C 1
ATOM 682 O O . ALA A 1 90 ? 3.137 -8.696 -11.160 1.00 94.31 90 ALA A O 1
ATOM 683 N N . THR A 1 91 ? 2.678 -8.560 -8.966 1.00 92.12 91 THR A N 1
ATOM 684 C CA . THR A 1 91 ? 3.902 -7.822 -8.614 1.00 92.12 91 THR A CA 1
ATOM 685 C C . THR A 1 91 ? 5.146 -8.515 -9.162 1.00 92.12 91 THR A C 1
ATOM 687 O O . THR A 1 91 ? 5.992 -7.886 -9.788 1.00 92.12 91 THR A O 1
ATOM 690 N N . ARG A 1 92 ? 5.205 -9.842 -9.019 1.00 88.69 92 ARG A N 1
ATOM 691 C CA . ARG A 1 92 ? 6.295 -10.664 -9.542 1.00 88.69 92 ARG A CA 1
ATOM 692 C C . ARG A 1 92 ? 6.442 -10.551 -11.063 1.00 88.69 92 ARG A C 1
ATOM 694 O O . ARG A 1 92 ? 7.550 -10.335 -11.536 1.00 88.69 92 ARG A O 1
ATOM 701 N N . ASP A 1 93 ? 5.345 -10.656 -11.808 1.00 87.75 93 ASP A N 1
ATOM 702 C CA . ASP A 1 93 ? 5.370 -10.590 -13.273 1.00 87.75 93 ASP A CA 1
ATOM 703 C C . ASP A 1 93 ? 5.834 -9.211 -13.749 1.00 87.75 93 ASP A C 1
ATOM 705 O O . ASP A 1 93 ? 6.559 -9.103 -14.733 1.00 87.75 93 ASP A O 1
ATOM 709 N N . LEU A 1 94 ? 5.447 -8.146 -13.041 1.00 83.75 94 LEU A N 1
ATOM 710 C CA . LEU A 1 94 ? 5.868 -6.780 -13.348 1.00 83.75 94 LEU A CA 1
ATOM 711 C C . LEU A 1 94 ? 7.350 -6.541 -13.034 1.00 83.75 94 LEU A C 1
ATOM 713 O O . LEU A 1 94 ? 8.013 -5.834 -13.788 1.00 83.75 94 LEU A O 1
ATOM 717 N N . LEU A 1 95 ? 7.879 -7.152 -11.972 1.00 81.81 95 LEU A N 1
ATOM 718 C CA . LEU A 1 95 ? 9.308 -7.107 -11.647 1.00 81.81 95 LEU A CA 1
ATOM 719 C C . LEU A 1 95 ? 10.147 -7.908 -12.656 1.00 81.81 95 LEU A C 1
ATOM 721 O O . LEU A 1 95 ? 11.207 -7.443 -13.069 1.00 81.81 95 LEU A O 1
ATOM 725 N N . GLU A 1 96 ? 9.663 -9.075 -13.093 1.00 74.62 96 GLU A N 1
ATOM 726 C CA . GLU A 1 96 ? 10.302 -9.891 -14.139 1.00 74.62 96 GLU A CA 1
ATOM 727 C C . GLU A 1 96 ? 10.223 -9.199 -15.511 1.00 74.62 96 GLU A C 1
ATOM 729 O O . GLU A 1 96 ? 11.226 -9.073 -16.204 1.00 74.62 96 GLU A O 1
ATOM 734 N N . THR A 1 97 ? 9.068 -8.639 -15.877 1.00 63.59 97 THR A N 1
ATOM 735 C CA . THR A 1 97 ? 8.888 -7.907 -17.144 1.00 63.59 97 THR A CA 1
ATOM 736 C C . THR A 1 97 ? 9.661 -6.590 -17.154 1.00 63.59 97 THR A C 1
ATOM 738 O O . THR A 1 97 ? 10.143 -6.174 -18.200 1.00 63.59 97 THR A O 1
ATOM 741 N N . GLY A 1 98 ? 9.829 -5.935 -16.004 1.00 55.91 98 GLY A N 1
ATOM 742 C CA . GLY A 1 98 ? 10.744 -4.802 -15.861 1.00 55.91 98 GLY A CA 1
ATOM 743 C C . GLY A 1 98 ? 12.221 -5.199 -15.972 1.00 55.91 98 GLY A C 1
ATOM 744 O O . GLY A 1 98 ? 13.057 -4.337 -16.223 1.00 55.91 98 GLY A O 1
ATOM 745 N N . ALA A 1 99 ? 12.549 -6.486 -15.806 1.00 49.16 99 ALA A N 1
ATOM 746 C CA . ALA A 1 99 ? 13.881 -7.035 -16.052 1.00 49.16 99 ALA A CA 1
ATOM 747 C C . ALA A 1 99 ? 14.076 -7.483 -17.516 1.00 49.16 99 ALA A C 1
ATOM 749 O O . ALA A 1 99 ? 15.176 -7.323 -18.045 1.00 49.16 99 ALA A O 1
ATOM 750 N N . ASP A 1 100 ? 13.020 -7.985 -18.169 1.00 44.81 100 ASP A N 1
ATOM 751 C CA . ASP A 1 100 ? 13.024 -8.449 -19.569 1.00 44.81 100 ASP A CA 1
ATOM 752 C C . ASP A 1 100 ? 12.738 -7.334 -20.592 1.00 44.81 100 ASP A C 1
ATOM 754 O O . ASP A 1 100 ? 13.142 -7.413 -21.754 1.00 44.81 100 ASP A O 1
ATOM 758 N N . GLY A 1 101 ? 12.059 -6.269 -20.177 1.00 44.53 101 GLY A N 1
ATOM 759 C CA . GLY A 1 101 ? 11.946 -5.024 -20.919 1.00 44.53 101 GLY A CA 1
ATOM 760 C C . GLY A 1 101 ? 13.157 -4.175 -20.608 1.00 44.53 101 GLY A C 1
ATOM 761 O O . GLY A 1 101 ? 13.046 -3.331 -19.731 1.00 44.53 101 GLY A O 1
ATOM 762 N N . GLU A 1 102 ? 14.284 -4.474 -21.272 1.00 47.44 102 GLU A N 1
ATOM 763 C CA . GLU A 1 102 ? 15.549 -3.726 -21.253 1.00 47.44 102 GLU A CA 1
ATOM 764 C C . GLU A 1 102 ? 15.625 -2.799 -20.045 1.00 47.44 102 GLU A C 1
ATOM 766 O O . GLU A 1 102 ? 15.359 -1.602 -20.153 1.00 47.44 102 GLU A O 1
ATOM 771 N N . ALA A 1 103 ? 15.862 -3.396 -18.867 1.00 48.25 103 ALA A N 1
ATOM 772 C CA . ALA A 1 103 ? 16.139 -2.643 -17.662 1.00 48.25 103 ALA A CA 1
ATOM 773 C C . ALA A 1 103 ? 17.329 -1.762 -18.006 1.00 48.25 103 ALA A C 1
ATOM 775 O O . ALA A 1 103 ? 18.477 -2.217 -17.977 1.00 48.25 103 ALA A O 1
ATOM 776 N N . ASP A 1 104 ? 17.032 -0.530 -18.399 1.00 51.53 104 ASP A N 1
ATOM 777 C CA . ASP A 1 104 ? 18.003 0.478 -18.729 1.00 51.53 104 ASP A CA 1
ATOM 778 C C . ASP A 1 104 ? 18.686 0.834 -17.414 1.00 51.53 104 ASP A C 1
ATOM 780 O O . ASP A 1 104 ? 18.363 1.802 -16.727 1.00 51.53 104 ASP A O 1
ATOM 784 N N . ARG A 1 105 ? 19.629 -0.018 -17.006 1.00 52.78 105 ARG A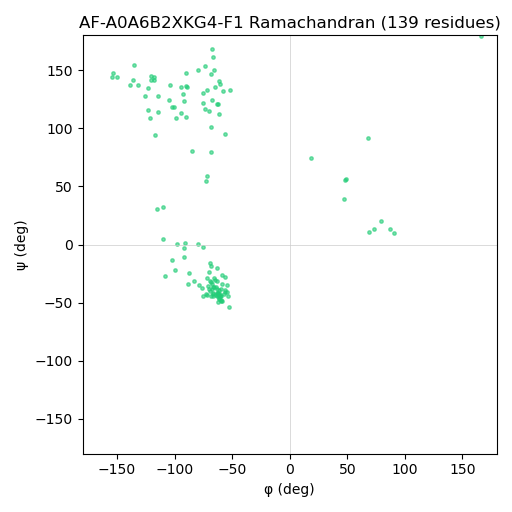 N 1
ATOM 785 C CA . ARG A 1 105 ? 20.609 0.253 -15.963 1.00 52.78 105 ARG A CA 1
ATOM 786 C C . ARG A 1 105 ? 21.613 1.242 -16.547 1.00 52.78 105 ARG A C 1
ATOM 788 O O . ARG A 1 105 ? 22.815 0.988 -16.567 1.00 52.78 105 ARG A O 1
ATOM 795 N N . THR A 1 106 ? 21.105 2.363 -17.055 1.00 57.41 106 THR A N 1
ATOM 796 C CA . THR A 1 106 ? 21.910 3.454 -17.568 1.00 57.41 106 THR A CA 1
ATOM 797 C C . THR A 1 106 ? 22.591 4.111 -16.385 1.00 57.41 106 THR A C 1
ATOM 799 O O . THR A 1 106 ? 21.967 4.716 -15.511 1.00 57.41 106 THR A O 1
ATOM 802 N N . VAL A 1 107 ? 23.915 4.009 -16.374 1.00 57.69 107 VAL A N 1
ATOM 803 C CA . VAL A 1 107 ? 24.764 4.834 -15.527 1.00 57.69 107 VAL A CA 1
ATOM 804 C C . VAL A 1 107 ? 25.288 5.967 -16.400 1.00 57.69 107 VAL A C 1
ATOM 806 O O . VAL A 1 107 ? 26.091 5.752 -17.306 1.00 57.69 107 VAL A O 1
ATOM 809 N N . ARG A 1 108 ? 24.801 7.188 -16.158 1.00 66.50 108 ARG A N 1
ATOM 810 C CA . ARG A 1 108 ? 25.218 8.383 -16.898 1.00 66.50 108 ARG A CA 1
ATOM 811 C C . ARG A 1 108 ? 26.373 9.071 -16.177 1.00 66.50 108 ARG A C 1
ATOM 813 O O . ARG A 1 108 ? 26.262 9.399 -14.999 1.00 66.50 108 ARG A O 1
ATOM 820 N N . PHE A 1 109 ? 27.440 9.356 -16.912 1.00 66.00 109 PHE A N 1
ATOM 821 C CA . PHE A 1 109 ? 28.565 10.158 -16.437 1.00 66.00 109 PHE A CA 1
ATOM 822 C C . PHE A 1 109 ? 28.693 11.427 -17.284 1.00 66.00 109 PHE A C 1
ATOM 824 O O . PHE A 1 109 ? 28.451 11.401 -18.491 1.00 66.00 109 PHE A O 1
ATOM 831 N N . GLU A 1 110 ? 29.085 12.536 -16.661 1.00 71.44 110 GLU A N 1
ATOM 832 C CA . GLU A 1 110 ? 29.518 13.744 -17.366 1.00 71.44 110 GLU A CA 1
ATOM 833 C C . GLU A 1 110 ? 31.041 13.724 -17.510 1.00 71.44 110 GLU A C 1
ATOM 835 O O . GLU A 1 110 ? 31.762 13.407 -16.563 1.00 71.44 110 GLU A O 1
ATOM 840 N N . ALA A 1 111 ? 31.538 14.059 -18.698 1.00 73.31 111 ALA A N 1
ATOM 841 C CA . ALA A 1 111 ? 32.962 14.075 -19.002 1.00 73.31 111 ALA A CA 1
ATOM 842 C C . ALA A 1 111 ? 33.342 15.335 -19.779 1.00 73.31 111 ALA A C 1
ATOM 844 O O . ALA A 1 111 ? 32.528 15.923 -20.495 1.00 73.31 111 ALA A O 1
ATOM 845 N N . THR A 1 112 ? 34.609 15.730 -19.667 1.00 82.56 112 THR A N 1
ATOM 846 C CA . THR A 1 112 ? 35.183 16.792 -20.496 1.00 82.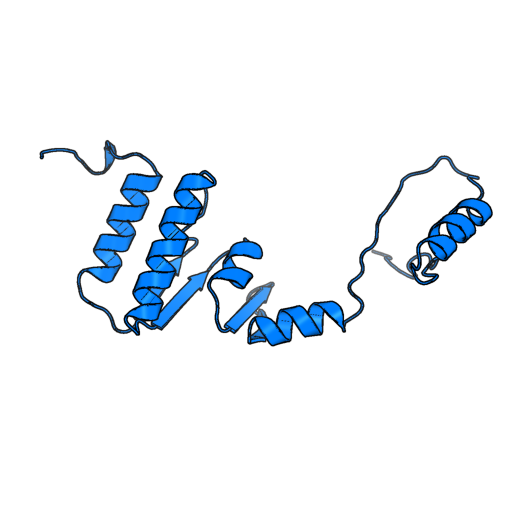56 112 THR A CA 1
ATOM 847 C C . THR A 1 112 ? 35.109 16.390 -21.978 1.00 82.56 112 THR A C 1
ATOM 849 O O . THR A 1 112 ? 35.412 15.237 -22.302 1.00 82.56 112 THR A O 1
ATOM 852 N N . PRO A 1 113 ? 34.745 17.306 -22.897 1.00 74.75 113 PRO A N 1
ATOM 853 C CA . PRO A 1 113 ? 34.728 17.017 -24.32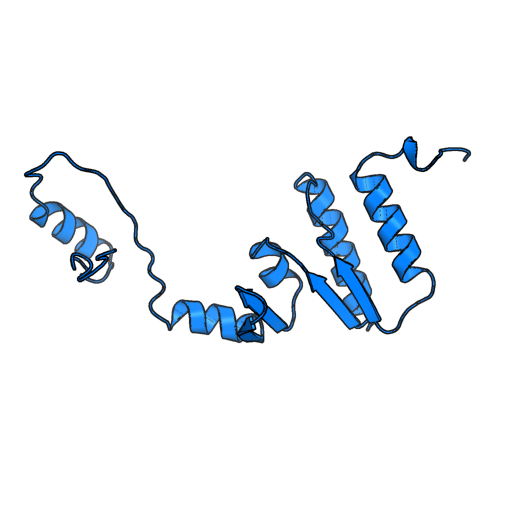8 1.00 74.75 113 PRO A CA 1
ATOM 854 C C . PRO A 1 113 ? 36.063 16.436 -24.813 1.00 74.75 113 PRO A C 1
ATOM 856 O O . PRO A 1 113 ? 37.124 16.970 -24.493 1.00 74.75 113 PRO A O 1
ATOM 859 N N . GLY A 1 114 ? 36.007 15.352 -25.592 1.00 74.62 114 GLY A N 1
ATOM 860 C CA . GLY A 1 114 ? 37.194 14.667 -26.119 1.00 74.62 114 GLY A CA 1
ATOM 861 C C . GLY A 1 114 ? 37.755 13.546 -25.237 1.00 74.62 114 GLY A C 1
ATOM 862 O O . GLY A 1 114 ? 38.840 13.047 -25.529 1.00 74.62 114 GLY A O 1
ATOM 863 N N . LEU A 1 115 ? 37.047 13.130 -24.179 1.00 73.75 115 LEU A N 1
ATOM 864 C CA . LEU A 1 115 ? 37.405 11.926 -23.427 1.00 73.75 115 LEU A CA 1
ATOM 865 C C . LEU A 1 115 ? 37.306 10.686 -24.335 1.00 73.75 115 LEU A C 1
ATOM 867 O O . LEU A 1 115 ? 36.240 10.395 -24.877 1.00 73.75 115 LEU A O 1
ATOM 871 N N . GLY A 1 116 ? 38.414 9.961 -24.497 1.00 74.38 116 GLY A N 1
ATOM 872 C CA . GLY A 1 116 ? 38.440 8.701 -25.240 1.00 74.38 116 GLY A CA 1
ATOM 873 C C . GLY A 1 116 ? 37.641 7.622 -24.508 1.00 74.38 116 GLY A C 1
ATOM 874 O O . GLY A 1 116 ? 37.908 7.345 -23.340 1.00 74.38 116 GLY A O 1
ATOM 875 N N . LEU A 1 117 ? 36.659 7.031 -25.188 1.00 75.25 117 LEU A N 1
ATOM 876 C CA . LEU A 1 117 ? 35.747 6.037 -24.610 1.00 75.25 117 LEU A CA 1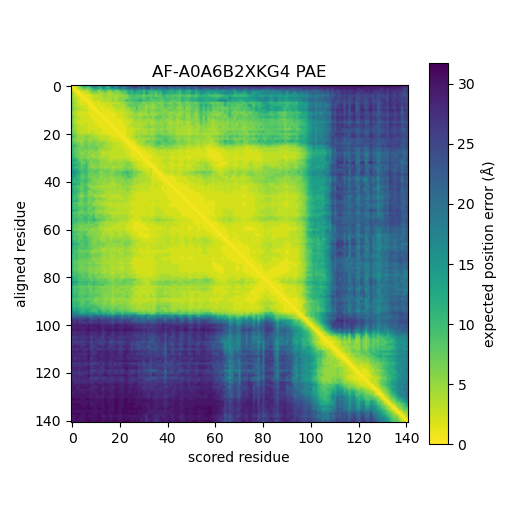
ATOM 877 C C . LEU A 1 117 ? 36.229 4.591 -24.801 1.00 75.25 117 LEU A C 1
ATOM 879 O O . LEU A 1 117 ? 35.695 3.691 -24.160 1.00 75.25 117 LEU A O 1
ATOM 883 N N . ASP A 1 118 ? 37.254 4.367 -25.623 1.00 76.69 118 ASP A N 1
ATOM 884 C CA . ASP A 1 118 ? 37.706 3.025 -26.013 1.00 76.69 118 ASP A CA 1
ATOM 885 C C . ASP A 1 118 ? 38.176 2.200 -24.803 1.00 76.69 118 ASP A C 1
ATOM 887 O O . ASP A 1 118 ? 37.728 1.075 -24.594 1.00 76.69 118 ASP A O 1
ATOM 891 N N . GLY A 1 119 ? 38.997 2.796 -23.929 1.00 72.69 119 GLY A N 1
ATOM 892 C CA . GLY A 1 119 ? 39.454 2.137 -22.699 1.00 72.69 119 GLY A CA 1
ATOM 893 C C . GLY A 1 119 ? 38.356 1.963 -21.642 1.00 72.69 119 GLY A C 1
ATOM 894 O O . GLY A 1 119 ? 38.452 1.077 -20.796 1.00 72.69 119 GLY A O 1
ATOM 895 N N . LEU A 1 120 ? 37.300 2.787 -21.688 1.00 73.00 120 LEU A N 1
ATOM 896 C CA . LEU A 1 120 ? 36.135 2.643 -20.812 1.00 73.00 120 LEU A CA 1
ATOM 897 C C . LEU A 1 120 ? 35.257 1.475 -21.274 1.00 73.00 120 LEU A C 1
ATOM 899 O O . LEU A 1 120 ? 34.854 0.664 -20.447 1.00 73.00 120 LEU A O 1
ATOM 903 N N . SER A 1 121 ? 35.004 1.364 -22.580 1.00 71.69 121 SER A N 1
ATOM 904 C CA . SER A 1 121 ? 34.273 0.236 -23.168 1.00 71.69 121 SER A CA 1
ATOM 905 C C . SER A 1 121 ? 34.991 -1.086 -22.890 1.00 71.69 121 SER A C 1
ATOM 907 O O . SER A 1 121 ? 34.361 -2.017 -22.401 1.00 71.69 121 SER A O 1
ATOM 909 N N . GLU A 1 122 ? 36.316 -1.146 -23.055 1.00 74.00 122 GLU A N 1
ATOM 910 C CA . GLU A 1 122 ? 37.100 -2.355 -22.763 1.00 74.00 122 GLU A CA 1
ATOM 911 C C . GLU A 1 122 ? 37.031 -2.762 -21.276 1.00 74.00 122 GLU A C 1
ATOM 913 O O . GLU A 1 122 ? 36.834 -3.937 -20.950 1.00 74.00 122 GLU A O 1
ATOM 918 N N . ALA A 1 123 ? 37.113 -1.792 -20.356 1.00 72.38 123 ALA A N 1
ATOM 919 C CA . ALA A 1 123 ? 36.986 -2.044 -18.920 1.00 72.38 123 ALA A CA 1
ATOM 920 C C . ALA A 1 123 ? 35.576 -2.518 -18.516 1.00 72.38 123 ALA A C 1
ATOM 922 O O . ALA A 1 123 ? 35.441 -3.368 -17.633 1.00 72.38 123 ALA A O 1
ATOM 923 N N . LEU A 1 124 ? 34.531 -1.988 -19.159 1.00 71.19 124 LEU A N 1
ATOM 924 C CA . LEU A 1 124 ? 33.137 -2.361 -18.898 1.00 71.19 124 LEU A CA 1
ATOM 925 C C . LEU A 1 124 ? 32.771 -3.715 -19.524 1.00 71.19 124 LEU A C 1
ATOM 927 O O . LEU A 1 124 ? 32.086 -4.514 -18.882 1.00 71.19 124 LEU A O 1
ATOM 931 N N . ALA A 1 125 ? 33.291 -4.021 -20.714 1.00 68.62 125 ALA A N 1
ATOM 932 C CA . ALA A 1 125 ? 33.147 -5.326 -21.354 1.00 68.62 125 ALA A CA 1
ATOM 933 C C . ALA A 1 125 ? 33.789 -6.437 -20.503 1.00 68.62 125 ALA A C 1
ATOM 935 O O . ALA A 1 125 ? 33.203 -7.506 -20.319 1.00 68.62 125 ALA A O 1
ATOM 936 N N . GLY A 1 126 ? 34.946 -6.161 -19.885 1.00 66.50 126 GLY A N 1
ATOM 937 C CA . GLY A 1 126 ? 35.585 -7.062 -18.917 1.00 66.50 126 GLY A CA 1
ATOM 938 C C . GLY A 1 126 ? 34.759 -7.322 -17.646 1.00 66.50 126 GLY A C 1
ATOM 939 O O . GLY A 1 126 ? 34.968 -8.337 -16.982 1.00 66.50 126 GLY A O 1
ATOM 940 N N . ALA A 1 127 ? 33.801 -6.446 -17.323 1.00 63.84 127 ALA A N 1
ATOM 941 C CA . ALA A 1 127 ? 32.879 -6.582 -16.194 1.00 63.84 127 ALA A CA 1
ATOM 942 C C . ALA A 1 127 ? 31.562 -7.307 -16.553 1.00 63.84 127 ALA A C 1
ATOM 944 O O . ALA A 1 127 ? 30.704 -7.470 -15.685 1.00 63.84 127 ALA A O 1
ATOM 945 N N . GLY A 1 128 ? 31.399 -7.760 -17.804 1.00 54.62 128 GLY A N 1
ATOM 946 C CA . GLY A 1 128 ? 30.221 -8.507 -18.257 1.00 54.62 128 GLY A CA 1
ATOM 947 C C . GLY A 1 128 ? 28.992 -7.646 -18.570 1.00 54.62 128 GLY A C 1
ATOM 948 O O . GLY A 1 128 ? 27.877 -8.167 -18.571 1.00 54.62 128 GLY A O 1
ATOM 949 N N . LEU A 1 129 ? 29.172 -6.344 -18.819 1.00 56.78 129 LEU A N 1
ATOM 950 C CA . LEU A 1 129 ? 28.103 -5.444 -19.261 1.00 56.78 129 LEU A CA 1
ATOM 951 C C . LEU A 1 129 ? 28.010 -5.445 -20.801 1.00 56.78 129 LEU A C 1
ATOM 953 O O . LEU A 1 129 ? 29.051 -5.400 -21.457 1.00 56.78 129 LEU A O 1
ATOM 957 N N . PRO A 1 130 ? 26.802 -5.511 -21.394 1.00 54.06 130 PRO A N 1
ATOM 958 C CA . PRO A 1 130 ? 26.632 -5.476 -22.846 1.00 54.06 130 PRO A CA 1
ATOM 959 C C . PRO A 1 130 ? 26.999 -4.100 -23.429 1.00 54.06 130 PRO A C 1
ATOM 961 O O . PRO A 1 130 ? 26.769 -3.066 -22.801 1.00 54.06 130 PRO A O 1
ATOM 964 N N . ASP A 1 131 ? 27.547 -4.085 -24.648 1.00 53.56 131 ASP A N 1
ATOM 965 C CA . ASP A 1 131 ? 27.904 -2.854 -25.362 1.00 53.56 131 ASP A CA 1
ATOM 966 C C . ASP A 1 131 ? 26.644 -2.067 -25.760 1.00 53.56 131 ASP A C 1
ATOM 968 O O . ASP A 1 131 ? 25.972 -2.378 -26.742 1.00 53.56 131 ASP A O 1
ATOM 972 N N . GLY A 1 132 ? 26.334 -1.025 -24.988 1.00 53.88 132 GLY A N 1
ATOM 973 C CA . GLY A 1 132 ? 25.212 -0.106 -25.209 1.00 53.88 132 GLY A CA 1
ATOM 974 C C . GLY A 1 132 ? 25.650 1.329 -25.506 1.00 53.88 132 GLY A C 1
ATOM 975 O O . GLY A 1 132 ? 24.953 2.269 -25.136 1.00 53.88 132 GLY A O 1
ATOM 976 N N . ALA A 1 133 ? 26.814 1.537 -26.132 1.00 47.38 133 ALA A N 1
ATOM 977 C CA . ALA A 1 133 ? 27.300 2.866 -26.520 1.00 47.38 133 ALA A CA 1
ATOM 978 C C . ALA A 1 133 ? 26.499 3.451 -27.707 1.00 47.38 133 ALA A C 1
ATOM 980 O O . ALA A 1 133 ? 27.039 3.749 -28.769 1.00 47.38 133 ALA A O 1
ATOM 981 N N . GLY A 1 134 ? 25.186 3.601 -27.541 1.00 45.84 134 GLY A N 1
ATOM 982 C CA . GLY A 1 134 ? 24.316 4.342 -28.439 1.00 45.84 134 GLY A CA 1
ATOM 983 C C . GLY A 1 134 ? 24.031 5.715 -27.847 1.00 45.84 134 GLY A C 1
ATOM 984 O O . GLY A 1 134 ? 23.427 5.827 -26.784 1.00 45.84 134 GLY A O 1
ATOM 985 N N . ALA A 1 135 ? 24.434 6.786 -28.531 1.00 40.41 135 ALA A N 1
ATOM 986 C CA . ALA A 1 135 ? 23.834 8.090 -28.266 1.00 40.41 135 ALA A CA 1
ATOM 987 C C . ALA A 1 135 ? 22.315 7.966 -28.497 1.00 40.41 135 ALA A C 1
ATOM 989 O O . ALA A 1 135 ? 21.930 7.430 -29.541 1.00 40.41 135 ALA A O 1
ATOM 990 N N . PRO A 1 136 ? 21.443 8.437 -27.584 1.00 38.47 136 PRO A N 1
ATOM 991 C CA . PRO A 1 136 ? 20.011 8.380 -27.826 1.00 38.47 136 PRO A CA 1
ATOM 992 C C . PRO A 1 136 ? 19.691 9.213 -29.069 1.00 38.47 136 PRO A C 1
ATOM 994 O O . PRO A 1 136 ? 19.850 10.437 -29.087 1.00 38.47 136 PRO A O 1
ATOM 997 N N . ALA A 1 137 ? 19.264 8.528 -30.129 1.00 40.81 137 ALA A N 1
ATOM 998 C CA . ALA A 1 137 ? 18.635 9.161 -31.267 1.00 40.81 137 ALA A CA 1
ATOM 999 C C . ALA A 1 137 ? 17.329 9.804 -30.779 1.00 40.81 137 ALA A C 1
ATOM 1001 O O . ALA A 1 137 ? 16.450 9.119 -30.270 1.00 40.81 137 ALA A O 1
ATOM 1002 N N . ALA A 1 138 ? 17.227 11.118 -30.970 1.00 38.78 138 ALA A N 1
ATOM 1003 C CA . ALA A 1 138 ? 16.008 11.912 -30.854 1.00 38.78 138 ALA A CA 1
ATOM 1004 C C . ALA A 1 138 ? 15.400 12.072 -29.444 1.00 38.78 138 ALA A C 1
ATOM 1006 O O . ALA A 1 138 ? 14.453 11.398 -29.054 1.00 38.78 138 ALA A O 1
ATOM 1007 N N . TRP A 1 139 ? 15.820 13.137 -28.763 1.00 34.28 139 TRP A N 1
ATOM 1008 C CA . TRP A 1 139 ? 14.869 14.030 -28.099 1.00 34.28 139 TRP A CA 1
ATOM 1009 C C . TRP A 1 139 ? 15.001 15.404 -28.765 1.00 34.28 139 TRP A C 1
ATOM 1011 O O . TRP A 1 139 ? 15.894 16.192 -28.476 1.00 34.28 139 TRP A O 1
ATOM 1021 N N . SER A 1 140 ? 14.151 15.667 -29.750 1.00 31.75 140 SER A N 1
ATOM 1022 C CA . SER A 1 140 ? 13.885 17.027 -30.212 1.00 31.75 140 SER A CA 1
ATOM 1023 C C . SER A 1 140 ? 12.550 17.442 -29.613 1.00 31.75 140 SER A C 1
ATOM 1025 O O . SER A 1 140 ? 11.542 16.780 -29.866 1.00 31.75 140 SER A O 1
ATOM 1027 N N . VAL A 1 141 ? 12.593 18.491 -28.787 1.00 37.78 141 VAL A N 1
ATOM 1028 C CA . VAL A 1 141 ? 11.428 19.305 -28.407 1.00 37.78 141 VAL A CA 1
ATOM 1029 C C . VAL A 1 141 ? 10.804 19.908 -29.661 1.00 37.78 141 VAL A C 1
ATOM 1031 O O . VAL A 1 141 ? 11.587 20.309 -30.554 1.00 37.78 141 VAL A O 1
#

Sequence (141 aa):
ARTTVRRLSGGQRQRLALAAAIVGRPEVVFLDEPSAGMDPQSRHAVWELVRELRAEGVGIVLTTHLMDEAEDLADHVYVVDQGKVIAAGATRDLLETGADGEADRTVRFEATPGLGLDGLSEALAGAGLPDGAGAPAAWSV

So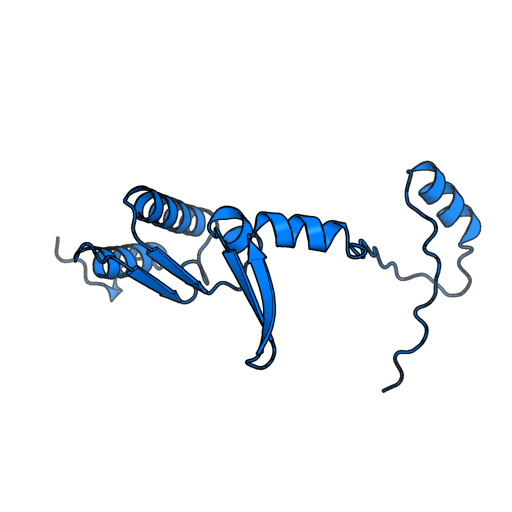lvent-accessible surface area (backbone atoms only — not comparable to full-atom values): 9049 Å² total; per-residue (Å²): 137,90,81,52,75,87,76,44,55,73,61,53,44,49,52,50,52,50,49,65,67,47,72,76,67,49,68,63,49,80,37,80,44,78,52,69,95,51,54,74,72,51,29,51,58,46,51,54,51,52,52,50,42,46,74,72,66,31,44,76,50,71,47,74,96,47,64,71,56,47,66,75,71,38,72,58,45,74,43,70,54,98,92,36,78,79,47,72,43,44,35,66,58,50,55,50,46,48,57,72,54,72,54,78,82,76,81,87,79,89,73,67,90,87,67,78,56,66,69,53,52,53,56,40,47,75,71,73,50,79,93,71,95,64,80,82,82,79,89,77,132

Mean predicted aligned error: 13.38 Å

Secondary structure (DSSP, 8-state):
----GGGS-HHHHHHHHHHHHHTT--SEEEEESTTTT--HHHHHHHHHHHHHHHHTT-EEEEE-S-HHHHHHH-SEEEEEETTEEEEEEEHHHHHHHHHHTT----------TT---HHHHHHHHTTT-------------

=== Feature glossary ===
Feature key, reading from the visual/contextual features back to the raw sequence:

Rendered structure images. 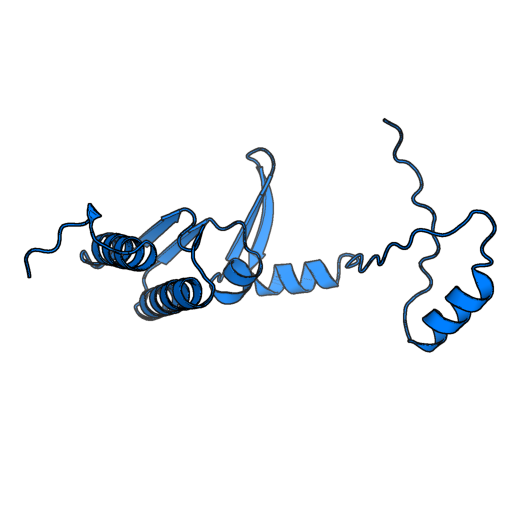Structure images are PyMOL renders from six orthogonal camera directions. Cartoon representation draws helices as coils and strands as arrows; sticks shows the backbone as bonds; surface shows the solvent-excluded envelope. Rainbow coloring maps sequence position to hue (blue→red, N→C); chain coloring assigns a distinct color per polypeptide.

Contact-map, Ramachandran, and PAE plots. Three diagnostic plots accompany the record. The Cα contact map visualizes the tertiary structure as a 2D adjacency matrix (8 Å cutoff, sequence-local contacts suppressed). The Ramachandran plot shows the distribution of backbone (φ, ψ) torsions, with points in the α and β basins reflecting secondary structure content. The PAE plot shows AlphaFold's inter-residue confidence as a color matrix.

InterPro / GO / CATH / organism. The annotation block draws on four external resources. InterPro: which protein families and domains the sequence belongs to. GO: standardized terms for what the protein does, what process it participates in, and where in the cell it acts. CATH: which structural fold it has in the CATH hierarchy. Organism: the species of origin.

Nearest PDB structures. Structural nearest neighbors (via Foldseek easy-search vs the PDB). Reported per hit: target PDB id, E-value, and alignment TM-score. A TM-score above ~0.5 is the conventional threshold for 'same fold'.

Predicted aligned error. Predicted aligned error is AlphaFold's pairwise confidence. Unlike pLDDT (per-residue), PAE is per-residue-pair and captures whether two parts of the structure are correctly placed relative to each other. Units are ångströms of expected positional error.

Solvent-accessible surface area. SASA measures how much of the protein is reachable by solvent. It is computed by rolling a water-sized probe over the atomic surface and summing the exposed area (Å²). Per-residue SASA distinguishes core (buried, low SASA) from surface (exposed, high SASA) residues; total SASA is a whole-molecule size measure.

B-factor. Crystallographic B-factors measure how much each atom's electron density is smeared out, in Å². They rise in mobile loops and surface residues and fall in the buried interior. In AlphaFold models this column is repurposed to hold pLDDT instead.

pLDDT. For AlphaFold models, the B-factor field carries pLDDT — the model's own estimate of local accuracy on a 0–100 scale. Regions with pLDDT<50 should be treated as essentially unmodeled; they often correspond to intrinsically disordered segments.

Backbone torsions (φ/ψ). φ (phi) and ψ (psi) are the two rotatable backbone dihedrals per residue: φ is the C(i-1)–N–Cα–C torsion, ψ is the N–Cα–C–N(i+1) torsion, both in degrees on (−180°, 180°]. α-helical residues cluster near (−60°, −45°); β-strand residues near (−120°, +130°). A Ramachandran plot is simply a scatter of (φ, ψ) for every residue.

Radius of gyration, Cα contacts, bounding box. Radius of gyration (Rg) is the root-mean-square distance of Cα atoms from their centroid — a single number for overall size and compactness. A globular domain of N residues has Rg ≈ 2.2·N^0.38 Å; an extended or disordered chain has a much larger Rg. The Cα contact count is the number of residue pairs whose Cα atoms are within 8 Å and are more than four positions apart in sequence — a standard proxy for tertiary packing density. The bounding box is the smallest axis-aligned box enclosing all Cα atoms.

Secondary structure (3-state, P-SEA). Three-state secondary structure (P-SEA) collapses the eight DSSP classes into helix (a), strand (b), and coil (c). P-SEA assigns these from Cα geometry alone — distances and angles — without requiring backbone oxygens, so it works on any Cα trace.

Secondary structure (8-state, DSSP). Secondary structure is the local, repeating backbone conformation. DSSP classifies it into eight states by reading the hydrogen-bond network: three helix types (H, G, I), two β types (E, B), two non-regular types (T, S), and unstructured coil (-).

Foldseek 3Di. The Foldseek 3Di string encodes local tertiary geometry as a 20-letter alphabet — one character per residue — derived from the relative positions of nearby Cα atoms. Unlike the amino-acid sequence, 3Di is a direct function of the 3D structure, so two proteins with the same fold have similar 3Di strings even at low sequence identity.

mmCIF coordinates. Structure coordinates are given as an mmCIF _atom_site loop: one row per atom with element, residue name, chain id, sequence number, and x/y/z position in Å. Only the four main-chain atoms per residue are included here; side chains are omitted to keep the record compact.

Sequence. This is the polypeptide sequence — one letter per residue, N-terminus first. Length ranges from a few dozen residues for small domains to over a thousand for large multi-domain proteins.